Protein AF-A0A9R1RVH0-F1 (afdb_monomer_lite)

pLDDT: mean 76.53, std 16.97, range [36.5, 97.12]

Foldseek 3Di:
DDDPPLVVVLVVVCVVPVDDDPPDDPDDDPCCCVVPQVVCVVVVSDRHPDDDDDPVVDDPVCVVVPPD

Organism: Triticum turgidum subsp. durum (NCBI:txid4567)

Radius of gyration: 14.78 Å; chains: 1; bounding box: 36×30×32 Å

Sequence (68 aa):
MAGVSVRAATAEMDRAFSHPLPGFRFHPTDQELVSFYLRRKVLRHGGCFIPEVDLYKLQPHHLPGIYI

InterPro domains:
  IPR003441 NAC domain [PF02365] (22-65)
  IPR003441 NAC domain [PS51005] (20-68)
  IPR036093 NAC domain superfamily [G3DSA:2.170.150.80] (29-68)
  IPR036093 NAC domain superfamily [SSF101941] (17-67)

Structure (mmCIF, N/CA/C/O backbone):
data_AF-A0A9R1RVH0-F1
#
_entry.id   AF-A0A9R1RVH0-F1
#
loop_
_atom_site.group_PDB
_atom_site.id
_atom_site.type_symbol
_atom_site.label_atom_id
_atom_site.label_alt_id
_atom_site.label_comp_id
_atom_site.label_asym_id
_atom_site.label_entity_id
_atom_site.label_seq_id
_atom_site.pdbx_PDB_ins_code
_atom_site.Cartn_x
_atom_site.Cartn_y
_atom_site.Cartn_z
_atom_site.occupancy
_atom_site.B_iso_or_equiv
_atom_site.auth_seq_id
_atom_site.auth_comp_id
_atom_site.auth_asym_id
_atom_site.auth_atom_id
_atom_site.pdbx_PDB_model_num
ATOM 1 N N . MET A 1 1 ? -22.573 19.953 12.922 1.00 36.50 1 MET A N 1
ATOM 2 C CA . MET A 1 1 ? -21.714 18.749 12.923 1.00 36.50 1 MET A CA 1
ATOM 3 C C . MET A 1 1 ? -20.799 18.854 11.712 1.00 36.50 1 MET A C 1
ATOM 5 O O . MET A 1 1 ? -21.287 18.746 10.596 1.00 36.50 1 MET A O 1
ATOM 9 N N . ALA A 1 2 ? -19.538 19.245 11.918 1.00 37.22 2 ALA A N 1
ATOM 10 C CA . ALA A 1 2 ? -18.611 19.591 10.840 1.00 37.22 2 ALA A CA 1
ATOM 11 C C . ALA A 1 2 ? -18.266 18.356 9.994 1.00 37.22 2 ALA A C 1
ATOM 13 O O . ALA A 1 2 ? -17.781 17.356 10.517 1.00 37.22 2 ALA A O 1
ATOM 14 N N . GLY A 1 3 ? -18.524 18.433 8.688 1.00 42.41 3 GLY A N 1
ATOM 15 C CA . GLY A 1 3 ? -18.039 17.449 7.730 1.00 42.41 3 GLY A CA 1
ATOM 16 C C . GLY A 1 3 ? -16.529 17.588 7.600 1.00 42.41 3 GLY A C 1
ATOM 17 O O . GLY A 1 3 ? -16.048 18.530 6.972 1.00 42.41 3 GLY A O 1
ATOM 18 N N . VAL A 1 4 ? -15.782 16.663 8.203 1.00 46.06 4 VAL A N 1
ATOM 19 C CA . VAL A 1 4 ? -14.350 16.506 7.937 1.00 46.06 4 VAL A CA 1
ATOM 20 C C . VAL A 1 4 ? -14.217 16.164 6.454 1.00 46.06 4 VAL A C 1
ATOM 22 O O . VAL A 1 4 ? -14.578 15.076 6.009 1.00 46.06 4 VAL A O 1
ATOM 25 N N . SER A 1 5 ? -13.785 17.147 5.667 1.00 42.00 5 SER A N 1
ATOM 26 C CA . SER A 1 5 ? -13.590 17.008 4.229 1.00 42.00 5 SER A CA 1
ATOM 27 C C . SER A 1 5 ? -12.536 15.936 3.974 1.00 42.00 5 SER A C 1
ATOM 29 O O . SER A 1 5 ? -11.374 16.097 4.341 1.00 42.00 5 SER A O 1
ATOM 31 N N . VAL A 1 6 ? -12.931 14.853 3.305 1.00 52.53 6 VAL A N 1
ATOM 32 C CA . VAL A 1 6 ? -12.055 13.734 2.907 1.00 52.53 6 VAL A CA 1
ATOM 33 C C . VAL A 1 6 ? -10.819 14.218 2.125 1.00 52.53 6 VAL A C 1
ATOM 35 O O . VAL A 1 6 ? -9.784 13.563 2.150 1.00 52.53 6 VAL A O 1
ATOM 38 N N . ARG A 1 7 ? -10.887 15.402 1.494 1.00 46.44 7 ARG A N 1
ATOM 39 C CA . ARG A 1 7 ? -9.762 16.053 0.797 1.00 46.44 7 ARG A CA 1
ATOM 40 C C . ARG A 1 7 ? -8.652 16.565 1.724 1.00 46.44 7 ARG A C 1
ATOM 42 O O . ARG A 1 7 ? -7.511 16.658 1.292 1.00 46.44 7 ARG A O 1
ATOM 49 N N . ALA A 1 8 ? -8.972 16.919 2.968 1.00 45.28 8 ALA A N 1
ATOM 50 C CA . ALA A 1 8 ? -7.968 17.354 3.939 1.00 45.28 8 ALA A CA 1
ATOM 51 C C . ALA A 1 8 ? -7.145 16.158 4.446 1.00 45.28 8 ALA A C 1
ATOM 53 O O . ALA A 1 8 ? -5.921 16.230 4.503 1.00 45.28 8 ALA A O 1
ATOM 54 N N . ALA A 1 9 ? -7.808 15.022 4.692 1.00 50.50 9 ALA A N 1
ATOM 55 C CA . ALA A 1 9 ? -7.165 13.806 5.187 1.00 50.50 9 ALA A CA 1
ATOM 56 C C . ALA A 1 9 ? -6.135 13.211 4.207 1.00 50.50 9 ALA A C 1
ATOM 58 O O . ALA A 1 9 ? -5.151 12.625 4.646 1.00 50.50 9 ALA A O 1
ATOM 59 N N . THR A 1 10 ? -6.320 13.365 2.889 1.00 56.34 10 THR A N 1
ATOM 60 C CA . THR A 1 10 ? -5.347 12.882 1.891 1.00 56.34 10 THR A CA 1
ATOM 61 C C . THR A 1 10 ? -4.065 13.713 1.893 1.00 56.34 10 THR A C 1
ATOM 63 O O . THR A 1 10 ? -2.976 13.157 1.889 1.00 56.34 10 THR A O 1
ATOM 66 N N . ALA A 1 11 ? -4.182 15.041 1.986 1.00 57.22 11 ALA A N 1
ATOM 67 C CA . ALA A 1 11 ? -3.023 15.934 2.004 1.00 57.22 11 ALA A CA 1
ATOM 68 C C . ALA A 1 11 ? -2.204 15.823 3.305 1.00 57.22 11 ALA A C 1
ATOM 70 O O . ALA A 1 11 ? -0.985 16.002 3.291 1.00 57.22 11 ALA A O 1
ATOM 71 N N . GLU A 1 12 ? -2.861 15.536 4.431 1.00 57.09 12 GLU A N 1
ATOM 72 C CA . GLU A 1 12 ? -2.187 15.277 5.708 1.00 57.09 12 GLU A CA 1
ATOM 73 C C . GLU A 1 12 ? -1.459 13.930 5.712 1.00 57.09 12 GLU A C 1
ATOM 75 O O . GLU A 1 12 ? -0.325 13.855 6.182 1.00 57.09 12 GLU A O 1
ATOM 80 N N . MET A 1 13 ? -2.065 12.895 5.124 1.00 60.09 13 MET A N 1
ATOM 81 C CA . MET A 1 13 ? -1.449 11.579 4.946 1.00 60.09 13 MET A CA 1
ATOM 82 C C . MET A 1 13 ? -0.186 11.663 4.073 1.00 60.09 13 MET A C 1
ATOM 84 O O . MET A 1 13 ? 0.873 11.180 4.471 1.00 60.09 13 MET A O 1
ATOM 88 N N . ASP A 1 14 ? -0.268 12.350 2.931 1.00 62.00 14 ASP A N 1
ATOM 89 C CA . ASP A 1 14 ? 0.869 12.544 2.023 1.00 62.00 14 ASP A CA 1
ATOM 90 C C . ASP A 1 14 ? 2.009 13.330 2.695 1.00 62.00 14 ASP A C 1
ATOM 92 O O . ASP A 1 14 ? 3.188 13.023 2.506 1.00 62.00 14 ASP A O 1
ATOM 96 N N . ARG A 1 15 ? 1.684 14.311 3.550 1.00 63.44 15 ARG A N 1
ATOM 97 C CA . ARG A 1 15 ? 2.689 15.016 4.361 1.00 63.44 15 ARG A CA 1
ATOM 98 C C . ARG A 1 15 ? 3.306 14.132 5.438 1.00 63.44 15 ARG A C 1
ATOM 100 O O . ARG A 1 15 ? 4.525 14.175 5.601 1.00 63.44 15 ARG A O 1
ATOM 107 N N . ALA A 1 16 ? 2.508 13.345 6.155 1.00 60.28 16 ALA A N 1
ATOM 108 C CA . ALA A 1 16 ? 2.991 12.472 7.224 1.00 60.28 16 ALA A CA 1
ATOM 109 C C . ALA A 1 16 ? 3.958 11.391 6.706 1.00 60.28 16 ALA A C 1
ATOM 111 O O . ALA A 1 16 ? 4.900 11.026 7.406 1.00 60.28 16 ALA A O 1
ATOM 112 N N . PHE A 1 17 ? 3.779 10.935 5.462 1.00 63.97 17 PHE A N 1
ATOM 113 C CA . PHE A 1 17 ? 4.671 9.969 4.814 1.00 63.97 17 PHE A CA 1
ATOM 114 C C . PHE A 1 17 ? 5.795 10.597 3.982 1.00 63.97 17 PHE A C 1
ATOM 116 O O . PHE A 1 17 ? 6.642 9.865 3.477 1.00 63.97 17 PHE A O 1
ATOM 123 N N . SER A 1 18 ? 5.852 11.928 3.860 1.00 68.12 18 SER A N 1
ATOM 124 C CA . SER A 1 18 ? 6.898 12.610 3.080 1.00 68.12 18 SER A CA 1
ATOM 125 C C . SER A 1 18 ? 8.298 12.494 3.698 1.00 68.12 18 SER A C 1
ATOM 127 O O . SER A 1 18 ? 9.289 12.596 2.984 1.00 68.12 18 SER A O 1
ATOM 129 N N . HIS A 1 19 ? 8.380 12.264 5.014 1.00 72.38 19 HIS A N 1
ATOM 130 C CA . HIS A 1 19 ? 9.636 12.116 5.755 1.00 72.38 19 HIS A CA 1
ATOM 131 C C . HIS A 1 19 ? 9.504 11.002 6.808 1.00 72.38 19 HIS A C 1
ATOM 133 O O . HIS A 1 19 ? 9.354 11.288 7.999 1.00 72.38 19 HIS A O 1
ATOM 139 N N . PRO A 1 20 ? 9.507 9.722 6.396 1.00 75.56 20 PRO A N 1
ATOM 140 C CA . PRO A 1 20 ? 9.403 8.615 7.332 1.00 75.56 20 PRO A CA 1
ATOM 141 C C . PRO A 1 20 ? 10.672 8.525 8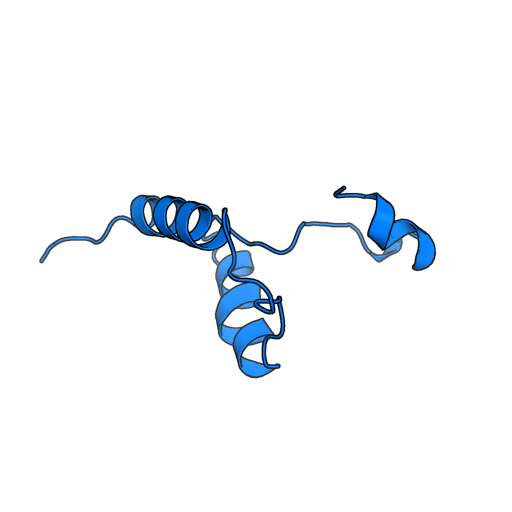.187 1.00 75.56 20 PRO A C 1
ATOM 143 O O . PRO A 1 20 ? 11.790 8.679 7.692 1.00 75.56 20 PRO A O 1
ATOM 146 N N . LEU A 1 21 ? 10.501 8.255 9.483 1.00 86.19 21 LEU A N 1
ATOM 147 C CA . LEU A 1 21 ? 11.631 8.003 10.375 1.00 86.19 21 LEU A CA 1
ATOM 148 C C . LEU A 1 21 ? 12.432 6.783 9.883 1.00 86.19 21 LEU A C 1
ATOM 150 O O . LEU A 1 21 ? 11.837 5.834 9.361 1.00 86.19 21 LEU A O 1
ATOM 154 N N . PRO A 1 22 ? 13.762 6.753 10.082 1.00 88.25 22 PRO A N 1
ATOM 155 C CA . PRO A 1 22 ? 14.565 5.578 9.769 1.00 88.25 22 PRO A CA 1
ATOM 156 C C . PRO A 1 22 ? 13.975 4.313 10.408 1.00 88.25 22 PRO A C 1
ATOM 158 O O . PRO A 1 22 ? 13.725 4.270 11.609 1.00 88.25 22 PRO A O 1
ATOM 161 N N . GLY A 1 23 ? 13.733 3.286 9.591 1.00 87.19 23 GLY A N 1
ATOM 162 C CA . GLY A 1 23 ? 13.112 2.029 10.025 1.00 87.19 23 GLY A CA 1
ATOM 163 C C . GLY A 1 23 ? 11.593 1.960 9.839 1.00 87.19 23 GLY A C 1
ATOM 164 O O . GLY A 1 23 ? 11.049 0.857 9.834 1.00 87.19 23 GLY A O 1
ATOM 165 N N . PHE A 1 24 ? 10.913 3.083 9.592 1.00 85.31 24 PHE A N 1
ATOM 166 C CA . PHE A 1 24 ? 9.510 3.065 9.192 1.00 85.31 24 PHE A CA 1
ATOM 167 C C . PHE A 1 24 ? 9.388 2.553 7.754 1.00 85.31 24 PHE A C 1
ATOM 169 O O . PHE A 1 24 ? 9.989 3.094 6.824 1.00 85.31 24 PHE A O 1
ATOM 176 N N . ARG A 1 25 ? 8.640 1.464 7.576 1.00 86.56 25 ARG A N 1
ATOM 177 C CA . ARG A 1 25 ? 8.451 0.791 6.290 1.00 86.56 25 ARG A CA 1
ATOM 178 C C . ARG A 1 25 ? 6.996 0.402 6.126 1.00 86.56 25 ARG A C 1
ATOM 180 O O . ARG A 1 25 ? 6.267 0.228 7.098 1.00 86.56 25 ARG A O 1
ATOM 187 N N . PHE A 1 26 ? 6.601 0.207 4.880 1.00 87.94 26 PHE A N 1
ATOM 188 C CA . PHE A 1 26 ? 5.324 -0.405 4.567 1.00 87.94 26 PHE A CA 1
ATOM 189 C C . PHE A 1 26 ? 5.343 -1.883 4.991 1.00 87.94 26 PHE A C 1
ATOM 191 O O . PHE 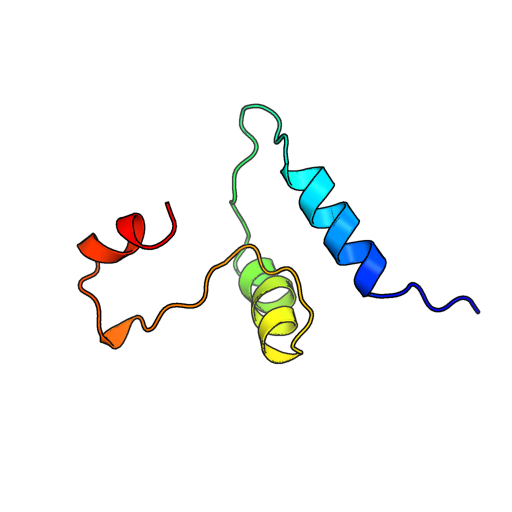A 1 26 ? 5.966 -2.716 4.335 1.00 87.94 26 PHE A O 1
ATOM 198 N N . HIS A 1 27 ? 4.702 -2.187 6.121 1.00 92.56 27 HIS A N 1
ATOM 199 C CA . HIS A 1 27 ? 4.568 -3.541 6.664 1.00 92.56 27 HIS A CA 1
ATOM 200 C C . HIS A 1 27 ? 3.148 -3.768 7.221 1.00 92.56 27 HIS A C 1
ATOM 202 O O . HIS A 1 27 ? 2.979 -3.932 8.429 1.00 92.56 27 HIS A O 1
ATOM 208 N N . PRO A 1 28 ? 2.108 -3.680 6.370 1.00 91.00 28 PRO A N 1
ATOM 209 C CA . PRO A 1 28 ? 0.727 -3.839 6.810 1.00 91.00 28 PRO A CA 1
ATOM 210 C C . PRO A 1 28 ? 0.410 -5.298 7.151 1.00 91.00 28 PRO A C 1
ATOM 212 O O . PRO A 1 28 ? 0.981 -6.231 6.586 1.00 91.00 28 PRO A O 1
ATOM 215 N N . THR A 1 29 ? -0.576 -5.485 8.016 1.00 96.00 29 THR A N 1
ATOM 216 C CA . THR A 1 29 ? -1.242 -6.773 8.229 1.00 96.00 29 THR A CA 1
ATOM 217 C C . THR A 1 29 ? -2.241 -7.077 7.107 1.00 96.00 29 THR A C 1
ATOM 219 O O . THR A 1 29 ? -2.741 -6.169 6.434 1.00 96.00 29 THR A O 1
ATOM 222 N N . ASP A 1 30 ? -2.617 -8.349 6.948 1.00 96.81 30 ASP A N 1
ATOM 223 C CA . ASP A 1 30 ? -3.644 -8.770 5.981 1.00 96.81 30 ASP A CA 1
ATOM 224 C C . ASP A 1 30 ? -4.969 -8.022 6.182 1.00 96.81 30 ASP A C 1
ATOM 226 O O . ASP A 1 30 ? -5.626 -7.591 5.229 1.00 96.81 30 ASP A O 1
ATOM 230 N N . GLN A 1 31 ? -5.347 -7.809 7.446 1.00 97.12 31 GLN A N 1
ATOM 231 C CA . GLN A 1 31 ? -6.555 -7.072 7.789 1.00 97.12 31 GLN A CA 1
ATOM 232 C C . GLN A 1 31 ? -6.479 -5.618 7.310 1.00 97.12 31 GLN A C 1
ATOM 234 O O . GLN A 1 31 ? -7.466 -5.099 6.785 1.00 97.12 31 GLN A O 1
ATOM 239 N N . GLU A 1 32 ? -5.336 -4.950 7.457 1.00 91.75 32 GLU A N 1
ATOM 240 C CA . GLU A 1 32 ? -5.145 -3.574 6.987 1.00 91.75 32 GLU A CA 1
ATOM 241 C C . GLU A 1 32 ? -5.144 -3.500 5.458 1.00 91.75 32 GLU A C 1
ATOM 243 O O . GLU A 1 32 ? -5.804 -2.623 4.892 1.00 91.75 32 GLU A O 1
ATOM 248 N N . LEU A 1 33 ? -4.499 -4.448 4.769 1.00 92.25 33 LEU A N 1
ATOM 249 C CA . LEU A 1 33 ? -4.517 -4.529 3.304 1.00 92.25 33 LEU A CA 1
ATOM 250 C C . LEU A 1 33 ? -5.949 -4.539 2.751 1.00 92.25 33 LEU A C 1
ATOM 252 O O . LEU A 1 33 ? -6.268 -3.781 1.830 1.00 92.25 33 LEU A O 1
ATOM 256 N N . VAL A 1 34 ? -6.837 -5.336 3.344 1.00 92.31 34 VAL A N 1
ATOM 257 C CA . VAL A 1 34 ? -8.229 -5.448 2.887 1.00 92.31 34 VAL A CA 1
ATOM 258 C C . VAL A 1 34 ? -9.082 -4.274 3.375 1.00 92.31 34 VAL A C 1
ATOM 260 O O . VAL A 1 34 ? -9.709 -3.570 2.576 1.00 92.31 34 VAL A O 1
ATOM 263 N N . SER A 1 35 ? -9.127 -4.054 4.690 1.00 90.56 35 SER A N 1
ATOM 264 C CA . SER A 1 35 ? -10.083 -3.132 5.317 1.00 90.56 35 SER A CA 1
ATOM 265 C C . SER A 1 35 ? -9.754 -1.659 5.084 1.00 90.56 35 SER A C 1
ATOM 267 O O . SER A 1 35 ? -10.672 -0.834 5.043 1.00 90.56 35 SER A O 1
ATOM 269 N N . PHE A 1 36 ? -8.472 -1.330 4.899 1.00 88.31 36 PHE A N 1
ATOM 270 C CA . PHE A 1 36 ? -8.003 0.036 4.709 1.00 88.31 36 PHE A CA 1
ATOM 271 C C . PHE A 1 36 ? -7.666 0.318 3.245 1.00 88.31 36 PHE A C 1
ATOM 273 O O . PHE A 1 36 ? -8.259 1.229 2.666 1.00 88.31 36 PHE A O 1
ATOM 280 N N . TYR A 1 37 ? -6.734 -0.430 2.644 1.00 89.38 37 TYR A N 1
ATOM 281 C CA . TYR A 1 37 ? -6.190 -0.089 1.322 1.00 89.38 37 TYR A CA 1
ATOM 282 C C . TYR A 1 37 ? -7.139 -0.488 0.190 1.00 89.38 37 TYR A C 1
ATOM 284 O O . TYR A 1 37 ? -7.561 0.366 -0.595 1.00 89.38 37 TYR A O 1
ATOM 292 N N . LEU A 1 38 ? -7.543 -1.761 0.133 1.00 90.94 38 LEU A N 1
ATOM 293 C CA . LEU A 1 38 ? -8.435 -2.250 -0.918 1.00 90.94 38 LEU A CA 1
ATOM 294 C C . LEU A 1 38 ? -9.812 -1.582 -0.843 1.00 90.94 38 LEU A C 1
ATOM 296 O O . LEU A 1 38 ? -10.324 -1.095 -1.852 1.00 90.94 38 LEU A O 1
ATOM 300 N N . ARG A 1 39 ? -10.395 -1.493 0.360 1.00 89.31 39 ARG A N 1
ATOM 301 C CA . ARG A 1 39 ? -11.697 -0.845 0.564 1.00 89.31 39 ARG A CA 1
ATOM 302 C C . ARG A 1 39 ? -11.693 0.621 0.123 1.00 89.31 39 ARG A C 1
ATOM 304 O O . ARG A 1 39 ? -12.635 1.040 -0.545 1.00 89.31 39 ARG A O 1
ATOM 311 N N . ARG A 1 40 ? -10.647 1.399 0.441 1.00 87.81 40 ARG A N 1
ATOM 312 C CA . ARG A 1 40 ? -10.527 2.791 -0.042 1.00 87.81 40 ARG A CA 1
ATOM 313 C C . ARG A 1 40 ? -10.456 2.870 -1.556 1.00 87.81 40 ARG A C 1
ATOM 315 O O . ARG A 1 40 ? -11.150 3.708 -2.129 1.00 87.81 40 ARG A O 1
ATOM 322 N N . LYS A 1 41 ? -9.666 1.990 -2.183 1.00 86.31 41 LYS A N 1
ATOM 323 C CA . LYS A 1 41 ? -9.526 1.937 -3.641 1.00 86.31 41 LYS A CA 1
ATOM 324 C C . LYS A 1 41 ? -10.875 1.699 -4.322 1.00 86.31 41 LYS A C 1
ATOM 326 O O . LYS A 1 41 ? -11.256 2.467 -5.200 1.00 86.31 41 LYS A O 1
ATOM 331 N N . VAL A 1 42 ? -11.635 0.700 -3.869 1.00 89.50 42 VAL A N 1
ATOM 332 C CA . VAL A 1 42 ? -12.966 0.379 -4.421 1.00 89.50 42 VAL A CA 1
ATOM 333 C C . VAL A 1 42 ? -13.953 1.535 -4.237 1.00 89.50 42 VAL A C 1
ATOM 335 O O . VAL A 1 42 ? -14.722 1.848 -5.142 1.00 89.50 42 VAL A O 1
ATOM 338 N N . LEU A 1 43 ? -13.902 2.216 -3.092 1.00 88.88 43 LEU A N 1
ATOM 339 C CA . LEU A 1 43 ? -14.757 3.369 -2.794 1.00 88.88 43 LEU A CA 1
ATOM 340 C C . LEU A 1 43 ? -14.276 4.681 -3.445 1.00 88.88 43 LEU A C 1
ATOM 342 O O . LEU A 1 43 ? -14.863 5.733 -3.197 1.00 88.88 43 LEU A O 1
ATOM 346 N N . ARG A 1 44 ? -13.223 4.637 -4.276 1.00 76.94 44 ARG A N 1
ATOM 347 C CA . ARG A 1 44 ? -12.603 5.798 -4.942 1.00 76.94 44 ARG A CA 1
ATOM 348 C C . ARG A 1 44 ? -12.208 6.914 -3.969 1.00 76.94 44 ARG A C 1
ATOM 350 O O . ARG A 1 44 ? -12.176 8.090 -4.336 1.00 76.94 44 ARG A O 1
ATOM 357 N N . HIS A 1 45 ? -11.886 6.554 -2.729 1.00 74.56 45 HIS A N 1
ATOM 358 C CA . HIS A 1 45 ? -11.231 7.477 -1.816 1.00 74.56 45 HIS A CA 1
ATOM 359 C C . HIS A 1 45 ? -9.796 7.679 -2.323 1.00 74.56 45 HIS A C 1
ATOM 361 O O . HIS A 1 45 ? -9.046 6.714 -2.447 1.00 74.56 45 HIS A O 1
ATOM 367 N N . GLY A 1 46 ? -9.443 8.916 -2.686 1.00 65.75 46 GLY A N 1
ATOM 368 C CA . GLY A 1 46 ? -8.110 9.249 -3.202 1.00 65.75 46 GLY A CA 1
ATOM 369 C C . 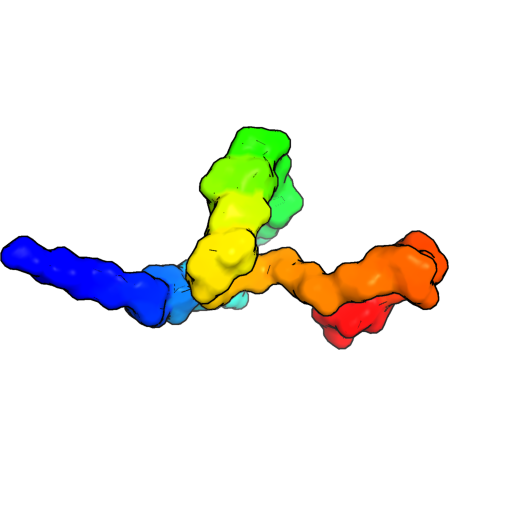GLY A 1 46 ? -6.984 8.974 -2.193 1.00 65.75 46 GLY A C 1
ATOM 370 O O . GLY A 1 46 ? -7.247 8.789 -1.006 1.00 65.75 46 GLY A O 1
ATOM 371 N N . GLY A 1 47 ? -5.732 8.974 -2.671 1.00 66.00 47 GLY A N 1
ATOM 372 C CA . GLY A 1 47 ? -4.534 8.875 -1.821 1.00 66.00 47 GLY A CA 1
ATOM 373 C C . GLY A 1 47 ? -4.118 7.449 -1.442 1.00 66.00 47 GLY A C 1
ATOM 374 O O . GLY A 1 47 ? -3.781 7.193 -0.290 1.00 66.00 47 GLY A O 1
ATOM 375 N N . CYS A 1 48 ? -4.171 6.493 -2.378 1.00 65.81 48 CYS A N 1
ATOM 376 C CA . CYS A 1 48 ? -3.619 5.160 -2.129 1.00 65.81 48 C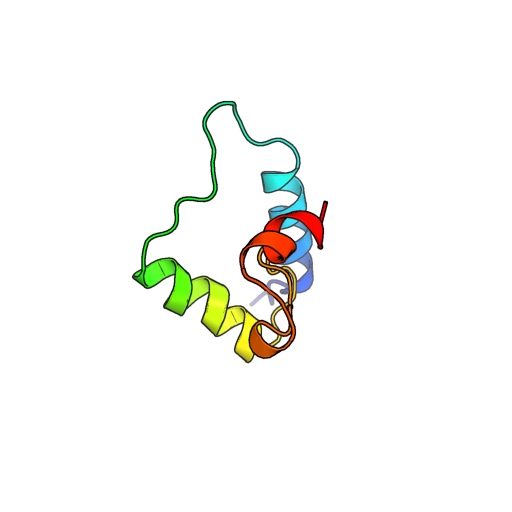YS A CA 1
ATOM 377 C C . CYS A 1 48 ? -2.115 5.14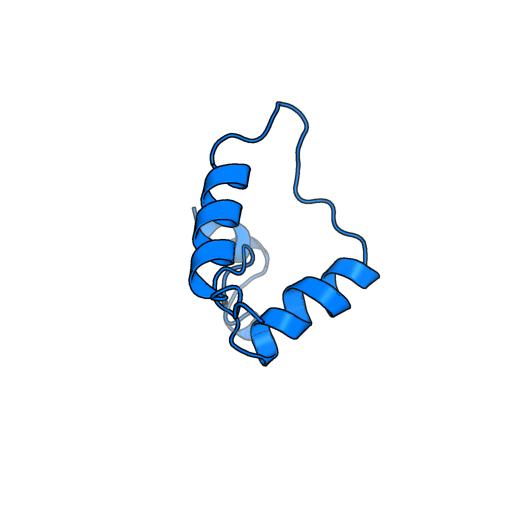6 -2.423 1.00 65.81 48 CYS A C 1
ATOM 379 O O . CYS A 1 48 ? -1.701 5.486 -3.527 1.00 65.81 48 CYS A O 1
ATOM 381 N N . PHE A 1 49 ? -1.319 4.693 -1.455 1.00 75.12 49 PHE A N 1
ATOM 382 C CA . PHE A 1 49 ? 0.130 4.515 -1.598 1.00 75.12 49 PHE A CA 1
ATOM 383 C C . PHE A 1 49 ? 0.506 3.402 -2.601 1.00 75.12 49 PHE A C 1
ATOM 385 O O . PHE A 1 49 ? 1.631 3.355 -3.085 1.00 75.12 49 PHE A O 1
ATOM 392 N N . ILE A 1 50 ? -0.428 2.496 -2.919 1.00 86.50 50 ILE A N 1
ATOM 393 C CA . ILE A 1 50 ? -0.202 1.361 -3.824 1.00 86.50 50 ILE A CA 1
ATOM 394 C C . ILE A 1 50 ? -0.597 1.761 -5.259 1.00 86.50 50 ILE A C 1
ATOM 396 O O . ILE A 1 50 ? -1.782 2.033 -5.490 1.00 86.50 50 ILE A O 1
ATOM 400 N N . PRO A 1 51 ? 0.339 1.760 -6.227 1.00 84.81 51 PRO A N 1
ATOM 401 C CA . PRO A 1 51 ? 0.059 2.155 -7.605 1.00 84.81 51 PRO A CA 1
ATOM 402 C C . PRO A 1 51 ? -0.846 1.157 -8.347 1.00 84.81 51 PRO A C 1
ATOM 404 O O . PRO A 1 51 ? -0.947 -0.021 -7.998 1.00 84.81 51 PRO A O 1
ATOM 407 N N . GLU A 1 52 ? -1.521 1.629 -9.398 1.00 86.50 52 GLU A N 1
ATOM 408 C CA . GLU A 1 52 ? -2.374 0.792 -10.247 1.00 86.50 52 GLU A CA 1
ATOM 409 C C . GLU A 1 52 ? -1.601 0.245 -11.443 1.00 86.50 52 GLU A C 1
ATOM 411 O O . GLU A 1 52 ? -1.152 1.016 -12.290 1.00 86.50 52 GLU A O 1
ATOM 416 N N . VAL A 1 53 ? -1.497 -1.083 -11.528 1.00 88.00 53 VAL A N 1
ATOM 417 C CA . VAL A 1 53 ? -0.793 -1.792 -12.599 1.00 88.00 53 VAL A CA 1
ATOM 418 C C . VAL A 1 53 ? -1.647 -2.931 -13.152 1.00 88.00 53 VAL A C 1
ATOM 420 O O . VAL A 1 53 ? -2.368 -3.599 -12.408 1.00 88.00 53 VAL A O 1
ATOM 423 N N . ASP A 1 54 ? -1.540 -3.185 -14.455 1.00 90.62 54 ASP A N 1
ATOM 424 C CA . ASP A 1 54 ? -2.078 -4.398 -15.071 1.00 90.62 54 ASP A CA 1
ATOM 425 C C . ASP A 1 54 ? -1.086 -5.555 -14.889 1.00 90.62 54 ASP A C 1
ATOM 427 O O . ASP A 1 54 ? -0.159 -5.745 -15.679 1.00 90.62 54 ASP A O 1
ATOM 431 N N . LEU A 1 55 ? -1.275 -6.314 -13.809 1.00 90.56 55 LEU A N 1
ATOM 432 C CA . LEU A 1 55 ? -0.378 -7.398 -13.398 1.00 90.56 55 LEU A CA 1
ATOM 433 C C . LEU A 1 55 ? -0.216 -8.490 -14.464 1.00 90.56 55 LEU A C 1
ATOM 435 O O . LEU A 1 55 ? 0.840 -9.110 -14.539 1.00 90.56 55 LEU A O 1
ATOM 439 N N . TYR A 1 56 ? -1.233 -8.727 -15.296 1.00 91.94 56 TYR A N 1
ATOM 440 C CA . TYR A 1 56 ? -1.235 -9.848 -16.241 1.00 91.94 56 TYR A CA 1
ATOM 441 C C . TYR A 1 56 ? -0.479 -9.559 -17.538 1.00 91.94 56 TYR A C 1
ATOM 443 O O . TYR A 1 56 ? -0.189 -10.479 -18.300 1.00 91.94 56 TYR A O 1
ATOM 451 N N . LYS A 1 57 ? -0.140 -8.294 -17.798 1.00 92.00 57 LYS A N 1
ATOM 452 C CA . LYS A 1 57 ? 0.629 -7.892 -18.985 1.00 92.00 57 LYS A CA 1
ATOM 453 C C . LYS A 1 57 ? 2.135 -7.868 -18.752 1.00 92.00 57 LYS A C 1
ATOM 455 O O . LYS A 1 57 ? 2.892 -7.613 -19.686 1.00 92.00 57 LYS A O 1
ATOM 460 N N . LEU A 1 58 ? 2.577 -8.095 -17.519 1.00 89.94 58 LEU A N 1
ATOM 461 C CA . LEU A 1 58 ? 3.950 -7.860 -17.097 1.00 89.94 58 LEU A CA 1
ATOM 462 C C . LEU A 1 58 ? 4.586 -9.137 -16.573 1.00 89.94 58 LEU A C 1
ATOM 464 O O . LEU A 1 58 ? 3.945 -9.964 -15.931 1.00 89.94 58 LEU A O 1
ATOM 468 N N . GLN A 1 59 ? 5.887 -9.266 -16.815 1.00 90.44 59 GLN A N 1
ATOM 469 C CA . GLN A 1 59 ? 6.674 -10.278 -16.131 1.00 90.44 59 GLN A CA 1
ATOM 470 C C . GLN A 1 59 ? 6.929 -9.833 -14.684 1.00 90.44 59 GLN A C 1
ATOM 472 O O . GLN A 1 59 ? 7.153 -8.64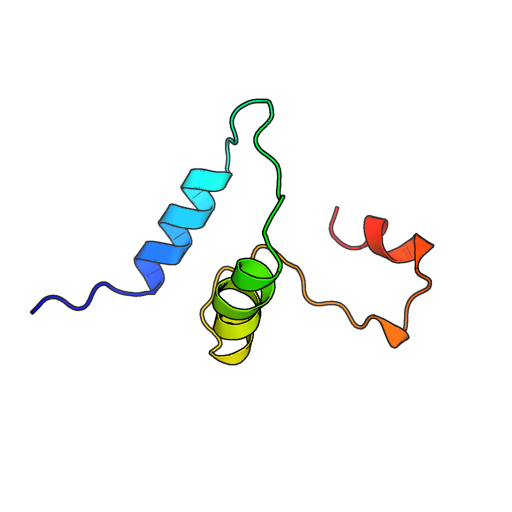0 -14.458 1.00 90.44 59 GLN A O 1
ATOM 477 N N . PRO A 1 60 ? 6.968 -10.752 -13.701 1.00 90.75 60 PRO A N 1
ATOM 478 C CA . PRO A 1 60 ? 7.151 -10.396 -12.291 1.00 90.75 60 PRO A CA 1
ATOM 479 C C . PRO A 1 60 ? 8.386 -9.524 -12.028 1.00 90.75 60 PRO A C 1
ATOM 481 O O . PRO A 1 60 ? 8.339 -8.601 -11.221 1.00 90.75 60 PRO A O 1
ATOM 484 N N . HIS A 1 61 ? 9.477 -9.775 -12.756 1.00 89.50 61 HIS A N 1
ATOM 485 C CA . HIS A 1 61 ? 10.728 -9.023 -12.640 1.00 89.50 61 HIS A CA 1
ATOM 486 C C . HIS A 1 61 ? 10.656 -7.600 -13.214 1.00 89.50 61 HIS A C 1
ATOM 488 O O . HIS A 1 61 ? 11.516 -6.783 -12.903 1.00 89.50 61 HIS A O 1
ATOM 494 N N . HIS A 1 62 ? 9.641 -7.274 -14.017 1.00 88.62 62 HIS A N 1
ATOM 495 C CA . HIS A 1 62 ? 9.434 -5.914 -14.514 1.00 88.62 62 HIS A CA 1
ATOM 496 C C . HIS A 1 62 ? 8.703 -5.020 -13.505 1.00 88.62 62 HIS A C 1
ATOM 498 O O . HIS A 1 62 ? 8.858 -3.808 -13.579 1.00 88.62 62 HIS A O 1
ATOM 504 N N . LEU A 1 63 ? 7.952 -5.581 -12.547 1.00 87.00 63 LEU A N 1
ATOM 505 C CA . LEU A 1 63 ? 7.123 -4.814 -11.603 1.00 87.00 63 LEU A CA 1
ATOM 506 C C . LEU A 1 63 ? 7.882 -3.742 -10.795 1.00 87.00 63 LEU A C 1
ATOM 508 O O . LEU A 1 63 ? 7.364 -2.628 -10.696 1.00 87.00 63 LEU A O 1
ATOM 512 N N . PRO A 1 64 ? 9.088 -4.003 -10.243 1.00 86.50 64 PRO A N 1
ATOM 513 C CA . PRO A 1 64 ? 9.796 -3.010 -9.434 1.00 86.50 64 PRO A CA 1
ATOM 514 C C . PRO A 1 64 ? 10.205 -1.755 -10.214 1.00 86.50 64 PRO A C 1
ATOM 516 O O . PRO A 1 64 ? 10.410 -0.721 -9.599 1.00 86.50 64 PRO A O 1
ATOM 519 N N . GLY A 1 65 ? 10.319 -1.837 -11.546 1.00 77.19 65 GLY A N 1
ATOM 520 C CA . GLY A 1 65 ? 10.789 -0.754 -12.418 1.00 77.19 65 GLY A CA 1
ATOM 521 C C . GLY A 1 65 ? 9.722 0.238 -12.880 1.00 77.19 65 GLY A C 1
ATOM 522 O O . GLY A 1 65 ? 10.052 1.172 -13.600 1.00 77.19 65 GLY A O 1
ATOM 523 N N . ILE A 1 66 ? 8.449 0.025 -12.535 1.00 78.62 66 ILE A N 1
ATOM 524 C CA . ILE A 1 66 ? 7.325 0.724 -13.189 1.00 78.62 66 ILE A CA 1
ATOM 525 C C . ILE A 1 66 ? 6.972 2.051 -12.504 1.00 78.62 66 ILE A C 1
ATOM 527 O O . ILE A 1 66 ? 6.406 2.934 -13.143 1.00 78.62 66 ILE A O 1
ATOM 531 N N . TYR A 1 67 ? 7.309 2.206 -11.222 1.00 66.00 67 TYR A N 1
ATOM 532 C CA . TYR A 1 67 ? 6.878 3.342 -10.394 1.00 66.00 67 TYR A CA 1
ATOM 533 C C . TYR A 1 67 ? 8.029 4.012 -9.632 1.00 66.00 67 TYR A C 1
ATOM 535 O O . TYR A 1 67 ? 7.784 4.642 -8.603 1.00 66.00 67 TYR A O 1
ATOM 543 N N . ILE A 1 68 ? 9.265 3.834 -10.113 1.00 56.91 68 ILE A N 1
ATOM 544 C CA . ILE A 1 68 ? 10.459 4.523 -9.599 1.00 56.91 68 ILE A CA 1
ATOM 545 C C . ILE A 1 68 ? 10.709 5.818 -10.362 1.00 56.91 68 ILE A C 1
ATOM 547 O O . ILE A 1 68 ? 10.506 5.811 -11.597 1.00 56.91 68 ILE A O 1
#

Secondary structure (DSSP, 8-state):
-----HHHHHHHHHHHTSSPPTT------HHHIIIIIIHHHHTT-S--SSPP--GGGS-GGGGGGS--